Protein AF-A0A382LSE4-F1 (afdb_monomer_lite)

Organism: NCBI:txid408172

Sequence (57 aa):
MTTIYEAVQALCLSFPETEELTSHGFPNFKAAGKIFATYSANHHGDSKDALLLNLGK

Radius of gyration: 11.53 Å; chains: 1; bounding box: 28×19×34 Å

pLDDT: mean 95.27, std 5.98, range [62.88, 98.5]

Structure (mmCIF, N/CA/C/O backbone):
data_AF-A0A382LSE4-F1
#
_entry.id   AF-A0A382LSE4-F1
#
loop_
_atom_site.group_PDB
_atom_site.id
_atom_site.type_symbol
_atom_site.label_atom_id
_atom_site.label_alt_id
_atom_site.label_comp_id
_atom_site.label_asym_id
_atom_site.label_entity_id
_atom_site.label_seq_id
_atom_site.pdbx_PDB_ins_code
_atom_site.Cartn_x
_atom_site.Cartn_y
_atom_site.Cartn_z
_atom_site.occupancy
_atom_site.B_iso_or_equiv
_atom_site.auth_seq_id
_atom_site.auth_comp_id
_atom_site.auth_asym_id
_atom_site.auth_atom_id
_atom_site.pdbx_PDB_model_num
ATOM 1 N N . MET A 1 1 ? -7.321 0.999 -20.049 1.00 73.38 1 MET A N 1
ATOM 2 C CA . MET A 1 1 ? -6.666 -0.196 -19.477 1.00 73.38 1 MET A CA 1
ATOM 3 C C . MET A 1 1 ? -6.283 0.160 -18.060 1.00 73.38 1 MET A C 1
ATOM 5 O O . MET A 1 1 ? -5.728 1.235 -17.892 1.00 73.38 1 MET A O 1
ATOM 9 N N . THR A 1 2 ? -6.617 -0.681 -17.086 1.00 90.81 2 THR A N 1
ATOM 10 C CA . THR A 1 2 ? -6.249 -0.461 -15.682 1.00 90.81 2 THR A CA 1
ATOM 11 C C . THR A 1 2 ? -4.769 -0.777 -15.488 1.00 90.81 2 THR A C 1
ATOM 13 O O . THR A 1 2 ? -4.302 -1.828 -15.928 1.00 90.81 2 THR A O 1
ATOM 16 N N . THR A 1 3 ? -4.027 0.133 -14.869 1.00 96.12 3 THR A N 1
ATOM 17 C CA . THR A 1 3 ? -2.627 -0.071 -14.482 1.00 96.12 3 THR A CA 1
ATOM 18 C C . THR A 1 3 ? -2.530 -0.971 -13.249 1.00 96.12 3 THR A C 1
ATOM 20 O O . THR A 1 3 ? -3.496 -1.140 -12.503 1.00 96.12 3 THR A O 1
ATOM 23 N N . ILE A 1 4 ? -1.347 -1.538 -12.994 1.00 95.81 4 ILE A N 1
ATOM 24 C CA . ILE A 1 4 ? -1.108 -2.306 -11.762 1.00 95.81 4 ILE A CA 1
ATOM 25 C C . ILE A 1 4 ? -1.319 -1.426 -10.526 1.00 95.81 4 ILE A C 1
ATOM 27 O O . ILE A 1 4 ? -1.932 -1.871 -9.557 1.00 95.81 4 ILE A O 1
ATOM 31 N N . TYR A 1 5 ? -0.892 -0.164 -10.592 1.00 97.12 5 TYR A N 1
ATOM 32 C CA . TYR A 1 5 ? -1.117 0.795 -9.521 1.00 97.12 5 TYR A CA 1
ATOM 33 C C . TYR A 1 5 ? -2.607 1.009 -9.223 1.00 97.12 5 TYR A C 1
ATOM 35 O O . TYR A 1 5 ? -3.020 0.867 -8.077 1.00 97.12 5 TYR A O 1
ATOM 43 N N . GLU A 1 6 ? -3.428 1.279 -10.242 1.00 98.06 6 GLU A N 1
ATOM 44 C CA . GLU A 1 6 ? -4.876 1.477 -10.070 1.00 98.06 6 GLU A CA 1
ATOM 45 C C . GLU A 1 6 ? -5.556 0.238 -9.466 1.00 98.06 6 GLU A C 1
ATOM 47 O O . GLU A 1 6 ? -6.444 0.368 -8.624 1.00 98.06 6 GLU A O 1
ATOM 52 N N . ALA A 1 7 ? -5.121 -0.970 -9.848 1.00 97.88 7 ALA A N 1
ATOM 53 C CA . ALA A 1 7 ? -5.641 -2.211 -9.277 1.00 97.88 7 ALA A CA 1
ATOM 54 C C . ALA A 1 7 ? -5.270 -2.373 -7.790 1.00 97.88 7 ALA A C 1
ATOM 56 O O . ALA A 1 7 ? -6.125 -2.727 -6.977 1.00 97.88 7 ALA A O 1
ATOM 57 N N . VAL A 1 8 ? -4.015 -2.087 -7.423 1.00 98.12 8 VAL A N 1
ATOM 58 C CA . VAL A 1 8 ? -3.551 -2.116 -6.025 1.00 98.12 8 VAL A CA 1
ATOM 59 C C . VAL A 1 8 ? -4.273 -1.060 -5.193 1.00 98.12 8 VAL A C 1
ATOM 61 O O . VAL A 1 8 ? -4.776 -1.375 -4.118 1.00 98.12 8 VAL A O 1
ATOM 64 N N . GLN A 1 9 ? -4.372 0.169 -5.702 1.00 98.44 9 GLN A N 1
ATOM 65 C CA . GLN A 1 9 ? -5.053 1.277 -5.040 1.00 98.44 9 GLN A CA 1
ATOM 66 C C . GLN A 1 9 ? -6.517 0.927 -4.753 1.00 98.44 9 GLN A C 1
ATOM 68 O O . GLN A 1 9 ? -6.956 1.036 -3.609 1.00 98.44 9 GLN A O 1
ATOM 73 N N . ALA A 1 10 ? -7.258 0.443 -5.754 1.00 98.44 10 ALA A N 1
ATOM 74 C CA . ALA A 1 10 ? -8.652 0.043 -5.581 1.00 98.44 10 ALA A CA 1
ATOM 75 C C . ALA A 1 10 ? -8.817 -1.082 -4.545 1.00 98.44 10 ALA A C 1
ATOM 77 O O . ALA A 1 10 ? -9.732 -1.034 -3.723 1.00 98.44 10 ALA A O 1
ATOM 78 N N . LEU A 1 11 ? -7.921 -2.076 -4.548 1.00 98.12 11 LEU A N 1
ATOM 79 C CA . LEU A 1 11 ? -7.948 -3.165 -3.573 1.00 98.12 11 LEU A CA 1
ATOM 80 C C . LEU A 1 11 ? -7.669 -2.657 -2.154 1.00 98.12 11 LEU A C 1
ATOM 82 O O . LEU A 1 11 ? -8.436 -2.958 -1.242 1.00 98.12 11 LEU A O 1
ATOM 86 N N . CYS A 1 12 ? -6.610 -1.871 -1.954 1.00 98.19 12 CYS A N 1
ATOM 87 C CA . CYS A 1 12 ? -6.261 -1.341 -0.638 1.00 98.19 12 CYS A CA 1
ATOM 88 C C . CYS A 1 12 ? -7.353 -0.413 -0.089 1.00 98.19 12 CYS A C 1
ATOM 90 O O . CYS A 1 12 ? -7.742 -0.559 1.065 1.00 98.19 12 CYS A O 1
ATOM 92 N N . LEU A 1 13 ? -7.903 0.484 -0.915 1.00 98.38 13 LEU A N 1
ATOM 93 C CA . LEU A 1 13 ? -8.984 1.394 -0.515 1.00 98.38 13 LEU A CA 1
ATOM 94 C C . LEU A 1 13 ? -10.330 0.687 -0.286 1.00 98.38 13 LEU A C 1
ATOM 96 O O . LEU A 1 13 ? -11.244 1.291 0.269 1.00 98.38 13 LEU A O 1
ATOM 100 N N . SER A 1 14 ? -10.469 -0.586 -0.674 1.00 98.31 14 SER A N 1
ATOM 101 C CA . SER A 1 14 ? -11.658 -1.383 -0.345 1.00 98.31 14 SER A CA 1
ATOM 102 C C . SER A 1 14 ? -11.702 -1.824 1.124 1.00 98.31 14 SER A C 1
ATOM 104 O O . SER A 1 14 ? -12.751 -2.257 1.604 1.00 98.31 14 SER A O 1
ATOM 106 N N . PHE A 1 15 ? -10.583 -1.726 1.850 1.00 97.31 15 PHE A N 1
ATOM 107 C CA . PHE A 1 15 ? -10.520 -2.110 3.256 1.00 97.31 15 PHE A CA 1
ATOM 108 C C . PHE A 1 15 ? -11.052 -0.984 4.158 1.00 97.31 15 PHE A C 1
ATOM 110 O O . PHE A 1 15 ? -10.776 0.192 3.901 1.00 97.31 15 PHE A O 1
ATO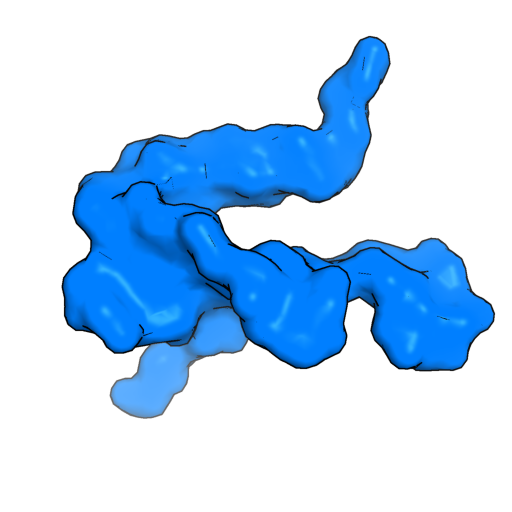M 117 N N . PRO A 1 16 ? -11.779 -1.314 5.244 1.00 9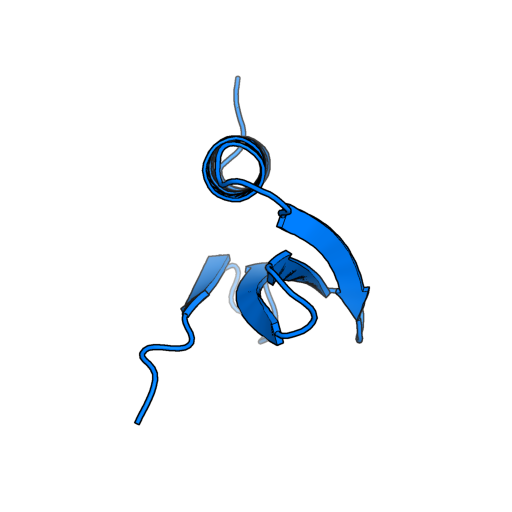7.50 16 PRO A N 1
ATOM 118 C CA . PRO A 1 16 ? -12.300 -0.313 6.169 1.00 97.50 16 PRO A CA 1
ATOM 119 C C . PRO A 1 16 ? -11.205 0.610 6.707 1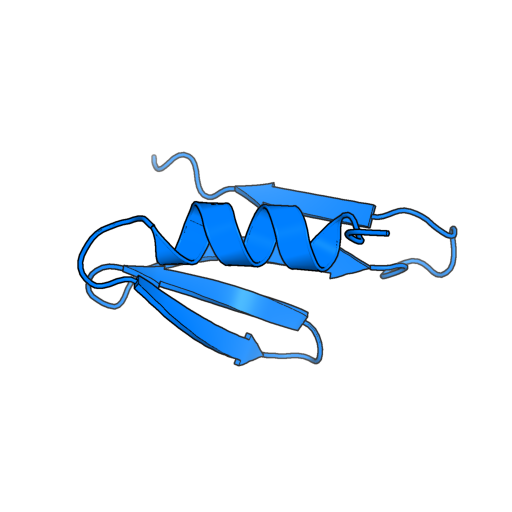.00 97.50 16 PRO A C 1
ATOM 121 O O . PRO A 1 16 ? -10.092 0.165 6.986 1.00 97.50 16 PRO A O 1
ATOM 124 N N . GLU A 1 17 ? -11.542 1.892 6.866 1.00 97.12 17 GLU A N 1
ATOM 125 C CA . GLU A 1 17 ? -10.667 2.911 7.472 1.00 97.12 17 GLU A CA 1
ATOM 126 C C . GLU A 1 17 ? -9.299 3.069 6.786 1.00 97.12 17 GLU A C 1
ATOM 128 O O . GLU A 1 17 ? -8.349 3.555 7.404 1.00 97.12 17 GLU A O 1
ATOM 133 N N . THR A 1 18 ? -9.186 2.654 5.520 1.00 98.44 18 THR A N 1
ATOM 134 C CA . THR A 1 18 ? -7.945 2.805 4.767 1.00 98.44 18 THR A CA 1
ATOM 135 C C . THR A 1 18 ? -7.853 4.190 4.152 1.00 98.44 18 THR A C 1
ATOM 137 O O . THR A 1 18 ? -8.755 4.631 3.444 1.00 98.44 18 THR A O 1
ATOM 140 N N . GLU A 1 19 ? -6.721 4.848 4.373 1.00 98.12 19 GLU A N 1
ATOM 141 C CA . GLU A 1 19 ? -6.331 6.035 3.625 1.00 98.12 19 GLU A CA 1
ATOM 142 C C . GLU A 1 19 ? -5.013 5.801 2.890 1.00 98.12 19 GLU A C 1
ATOM 144 O O . GLU A 1 19 ? -4.127 5.071 3.353 1.00 98.12 19 GLU A O 1
ATOM 149 N N . GLU A 1 20 ? -4.902 6.442 1.732 1.00 98.31 20 GLU A N 1
ATOM 150 C CA . GLU A 1 20 ? -3.667 6.526 0.973 1.00 98.31 20 GLU A CA 1
ATOM 151 C C . GLU A 1 20 ? -2.924 7.815 1.330 1.00 98.31 20 GLU A C 1
ATOM 153 O O . GLU A 1 20 ? -3.513 8.894 1.409 1.00 98.31 20 GLU A O 1
ATOM 158 N N . LEU A 1 21 ? -1.612 7.707 1.515 1.00 97.25 21 LEU A N 1
ATOM 159 C CA . LEU A 1 21 ? -0.723 8.846 1.682 1.00 97.25 21 LEU A CA 1
ATOM 160 C C . LEU A 1 21 ? 0.600 8.630 0.949 1.00 97.25 21 LEU A C 1
ATOM 162 O O . LEU A 1 21 ? 1.183 7.546 0.970 1.00 97.25 21 LEU A O 1
ATOM 166 N N . THR A 1 22 ? 1.141 9.692 0.367 1.00 97.12 22 THR A N 1
ATOM 167 C CA . THR A 1 22 ? 2.474 9.641 -0.240 1.00 97.12 22 THR A CA 1
ATOM 168 C C . THR A 1 22 ? 3.541 9.900 0.819 1.00 97.12 22 THR A C 1
ATOM 170 O O . THR A 1 22 ? 3.526 10.931 1.490 1.00 97.12 22 THR A O 1
ATOM 173 N N . SER A 1 23 ? 4.507 8.989 0.951 1.00 93.12 23 SER A N 1
ATOM 174 C CA . SER A 1 23 ? 5.696 9.174 1.791 1.00 93.12 23 SER A CA 1
ATOM 175 C C . SER A 1 23 ? 6.934 8.743 1.020 1.00 93.12 23 SER A C 1
ATOM 177 O O . SER A 1 23 ? 6.919 7.709 0.357 1.00 93.12 23 SER A O 1
ATOM 179 N N . HIS A 1 24 ? 7.996 9.551 1.075 1.00 92.69 24 HIS A N 1
ATOM 180 C CA . HIS A 1 24 ? 9.241 9.319 0.328 1.00 92.69 24 HIS A CA 1
ATOM 181 C C . HIS A 1 24 ? 9.022 9.083 -1.182 1.00 92.69 24 HIS A C 1
ATOM 183 O O . HIS A 1 24 ? 9.777 8.354 -1.815 1.00 92.69 24 HIS A O 1
ATOM 189 N N . GLY A 1 25 ? 7.979 9.695 -1.756 1.00 95.19 25 GLY A N 1
ATOM 190 C CA . GLY A 1 25 ? 7.628 9.559 -3.173 1.00 95.19 25 GLY A CA 1
ATOM 191 C C . GLY A 1 25 ? 6.810 8.315 -3.534 1.00 95.19 25 GLY A C 1
ATOM 192 O O . GLY A 1 25 ? 6.487 8.144 -4.704 1.00 95.19 25 GLY A O 1
ATOM 193 N N . PHE A 1 26 ? 6.439 7.478 -2.560 1.00 96.88 26 PHE A N 1
ATOM 194 C CA . PHE A 1 26 ? 5.696 6.239 -2.790 1.00 96.88 26 PHE A CA 1
ATOM 195 C C . PHE A 1 26 ? 4.315 6.264 -2.115 1.00 96.88 26 PHE A C 1
ATOM 197 O O . PHE A 1 26 ? 4.206 6.746 -0.978 1.00 96.88 26 PHE A O 1
ATOM 204 N N . PRO A 1 27 ? 3.262 5.739 -2.770 1.00 98.38 27 PRO A N 1
ATOM 205 C CA . PRO A 1 27 ? 1.959 5.536 -2.145 1.00 98.38 27 PRO A CA 1
ATOM 206 C C . PRO A 1 27 ? 2.044 4.529 -0.992 1.00 98.38 27 PRO A C 1
ATOM 208 O O . PRO A 1 27 ? 2.535 3.411 -1.156 1.00 98.38 27 PRO A O 1
ATOM 211 N N . ASN A 1 28 ? 1.551 4.920 0.178 1.00 98.44 28 ASN A N 1
ATOM 212 C CA . ASN A 1 28 ? 1.373 4.062 1.344 1.00 98.44 28 ASN A CA 1
ATOM 213 C C . ASN A 1 28 ? -0.108 3.972 1.684 1.00 98.44 28 ASN A C 1
ATOM 215 O O . ASN A 1 28 ? -0.803 4.984 1.696 1.00 98.44 28 ASN A O 1
ATOM 219 N N . PHE A 1 29 ? -0.555 2.779 2.049 1.00 98.50 29 PHE A N 1
ATOM 220 C CA . PHE A 1 29 ? -1.907 2.510 2.509 1.00 98.50 29 PHE A CA 1
ATOM 221 C C . PHE A 1 29 ? -1.854 2.154 3.987 1.00 98.50 29 PHE A C 1
ATOM 223 O O . PHE A 1 29 ? -1.107 1.258 4.406 1.00 98.50 29 PHE A O 1
ATOM 230 N N . LYS A 1 30 ? -2.629 2.878 4.793 1.00 97.69 30 LYS A N 1
ATOM 231 C CA . LYS A 1 30 ? -2.728 2.628 6.228 1.00 97.69 30 LYS A CA 1
ATOM 232 C C . LYS A 1 30 ? -4.176 2.497 6.653 1.00 97.69 30 LYS A C 1
ATOM 234 O O . LYS A 1 30 ? -5.023 3.228 6.161 1.00 97.69 30 LYS A O 1
ATOM 239 N N . ALA A 1 31 ? -4.411 1.623 7.621 1.00 97.06 31 ALA A N 1
ATOM 240 C CA . ALA A 1 31 ? -5.683 1.482 8.314 1.00 97.06 31 ALA A CA 1
ATOM 241 C C . ALA A 1 31 ? -5.434 1.662 9.814 1.00 97.06 31 ALA A C 1
ATOM 243 O O . ALA A 1 31 ? -4.380 1.258 10.319 1.00 97.06 31 ALA A O 1
ATOM 244 N N . ALA A 1 32 ? -6.355 2.325 10.520 1.00 94.25 32 ALA A N 1
ATOM 245 C CA . ALA A 1 32 ? -6.238 2.596 11.959 1.00 94.25 32 ALA A CA 1
ATOM 246 C C . ALA A 1 32 ? -4.860 3.176 12.375 1.00 94.25 32 ALA A C 1
ATOM 248 O O . ALA A 1 32 ? -4.261 2.790 13.381 1.00 94.25 32 ALA A O 1
ATOM 249 N N . GLY A 1 33 ? -4.312 4.080 11.554 1.00 93.19 33 GLY A N 1
ATOM 250 C CA . GLY A 1 33 ? -3.035 4.752 11.817 1.00 93.19 33 GLY A CA 1
ATOM 251 C C . GLY A 1 33 ? -1.765 3.929 11.549 1.00 93.19 33 GLY A C 1
ATOM 252 O O . GLY A 1 33 ? -0.674 4.447 11.784 1.00 93.19 33 GLY A O 1
ATOM 253 N N . LYS A 1 34 ? -1.857 2.694 11.034 1.00 95.06 34 LYS A N 1
ATOM 254 C CA . LYS A 1 34 ? -0.694 1.839 10.727 1.00 95.06 34 LYS A CA 1
ATOM 255 C C . LYS A 1 34 ? -0.608 1.488 9.245 1.00 95.06 34 LYS A C 1
ATOM 257 O O . LYS A 1 34 ? -1.572 0.994 8.668 1.00 95.06 34 LYS A O 1
ATOM 262 N N . ILE A 1 35 ? 0.562 1.715 8.644 1.00 97.25 35 ILE A N 1
ATOM 263 C CA . ILE A 1 35 ? 0.837 1.321 7.255 1.00 97.25 35 ILE A CA 1
ATOM 264 C C . ILE A 1 35 ? 0.857 -0.207 7.166 1.00 97.25 35 ILE A C 1
ATOM 266 O O . ILE A 1 35 ? 1.590 -0.869 7.910 1.00 97.25 35 ILE A O 1
ATOM 270 N N . PHE A 1 36 ? 0.060 -0.745 6.244 1.00 97.50 36 PHE A N 1
ATOM 271 C CA . PHE A 1 36 ? 0.025 -2.174 5.937 1.00 97.50 36 PHE A CA 1
ATOM 272 C C . PHE A 1 36 ? 0.564 -2.497 4.539 1.00 97.50 36 PHE A C 1
ATOM 274 O O . PHE A 1 36 ? 1.010 -3.624 4.323 1.00 97.50 36 PHE A O 1
ATOM 281 N N . ALA A 1 37 ? 0.565 -1.529 3.615 1.00 98.06 37 ALA A N 1
ATOM 282 C CA . ALA A 1 37 ? 1.085 -1.708 2.264 1.00 98.06 37 ALA A CA 1
ATOM 283 C C . ALA A 1 37 ? 1.768 -0.443 1.717 1.00 98.06 37 ALA A C 1
ATOM 285 O O . ALA A 1 37 ? 1.299 0.671 1.952 1.00 98.06 37 ALA A O 1
ATOM 286 N N . THR A 1 38 ? 2.830 -0.622 0.931 1.00 98.25 38 THR A N 1
ATOM 287 C CA . THR A 1 38 ? 3.495 0.444 0.160 1.00 98.25 38 THR A CA 1
ATOM 288 C C . THR A 1 38 ? 3.646 -0.002 -1.290 1.00 98.25 38 THR A C 1
ATOM 290 O O . THR A 1 38 ? 4.225 -1.061 -1.547 1.00 98.25 38 THR A O 1
ATOM 293 N N . TYR A 1 39 ? 3.156 0.801 -2.237 1.00 98.25 39 TYR A N 1
ATOM 294 C CA . TYR A 1 39 ? 3.377 0.570 -3.664 1.00 98.25 39 TYR A CA 1
ATOM 295 C C . TYR A 1 39 ? 4.683 1.230 -4.102 1.00 98.25 39 TYR A C 1
ATOM 297 O O . TYR A 1 39 ? 4.881 2.429 -3.910 1.00 98.25 39 TYR A O 1
ATOM 305 N N . SER A 1 40 ? 5.580 0.453 -4.698 1.00 97.19 40 SER A N 1
ATOM 306 C CA . SER A 1 40 ? 6.901 0.907 -5.110 1.00 97.19 40 SER A CA 1
ATOM 307 C C . SER A 1 40 ? 7.128 0.622 -6.587 1.00 97.19 40 SER A C 1
ATOM 309 O O . SER A 1 40 ? 7.254 -0.533 -6.981 1.00 97.19 40 SER A O 1
ATOM 311 N N . ALA A 1 41 ? 7.182 1.675 -7.402 1.00 96.12 41 ALA A N 1
ATOM 312 C CA . ALA A 1 41 ? 7.464 1.577 -8.830 1.00 96.12 41 ALA A CA 1
ATOM 313 C C . ALA A 1 41 ? 8.894 2.034 -9.119 1.00 96.12 41 ALA A C 1
ATOM 315 O O . ALA A 1 41 ? 9.275 3.158 -8.787 1.00 96.12 41 ALA A O 1
ATOM 316 N N . ASN A 1 42 ? 9.676 1.168 -9.760 1.00 95.00 42 ASN A N 1
ATOM 317 C CA . ASN A 1 42 ? 11.022 1.444 -10.256 1.00 95.00 42 ASN A CA 1
ATOM 318 C C . ASN A 1 42 ? 11.993 2.006 -9.194 1.00 95.00 42 ASN A C 1
ATOM 320 O O . ASN A 1 42 ? 12.857 2.828 -9.499 1.00 95.00 42 ASN A O 1
ATOM 324 N N . HIS A 1 43 ? 11.867 1.573 -7.936 1.00 94.44 43 HIS A N 1
ATOM 325 C CA . HIS A 1 43 ? 12.646 2.132 -6.822 1.00 94.44 43 HIS A CA 1
ATOM 326 C C . HIS A 1 43 ? 14.164 1.972 -6.984 1.00 94.44 43 HIS A C 1
ATOM 328 O O . HIS A 1 43 ? 14.922 2.834 -6.545 1.00 94.44 43 HIS A O 1
ATOM 334 N N . HIS A 1 44 ? 14.610 0.910 -7.658 1.00 94.81 44 HIS A N 1
ATOM 335 C CA . HIS A 1 44 ? 16.025 0.660 -7.937 1.00 94.81 44 HIS A CA 1
ATOM 336 C C . HIS A 1 44 ? 16.449 1.014 -9.372 1.00 94.81 44 HIS A C 1
ATOM 338 O O . HIS A 1 44 ? 17.571 0.699 -9.762 1.00 94.81 44 HIS A O 1
ATOM 344 N N . GLY A 1 45 ? 15.585 1.651 -10.174 1.00 95.88 45 GLY A N 1
ATOM 345 C CA . GLY A 1 45 ? 15.874 1.905 -11.59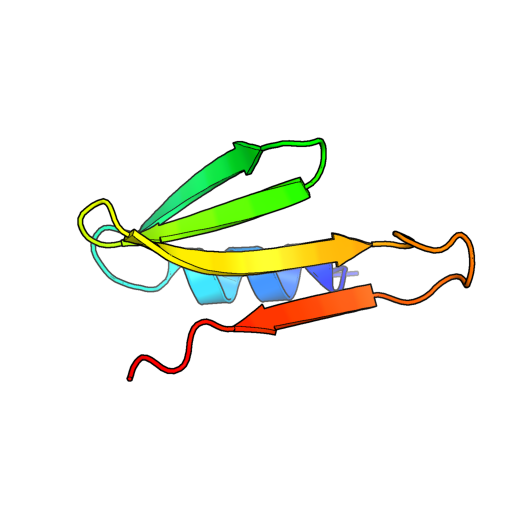2 1.00 95.88 45 GLY A CA 1
ATOM 346 C C . GLY A 1 45 ? 15.841 0.644 -12.470 1.00 95.88 45 GLY A C 1
ATOM 347 O O . GLY A 1 45 ? 16.331 0.671 -13.596 1.00 95.88 45 GLY A O 1
ATOM 348 N N . ASP A 1 46 ? 15.288 -0.464 -11.968 1.00 96.25 46 ASP A N 1
ATOM 349 C CA . ASP A 1 46 ? 15.262 -1.781 -12.611 1.00 96.25 46 ASP A CA 1
ATOM 350 C C . ASP A 1 46 ? 13.924 -2.117 -13.296 1.00 96.25 46 ASP A C 1
ATOM 352 O O . ASP A 1 46 ? 13.699 -3.259 -13.696 1.00 96.25 46 ASP A O 1
ATOM 356 N N . SER A 1 47 ? 13.052 -1.118 -13.469 1.00 95.31 47 SER A N 1
ATOM 357 C CA . SER A 1 47 ? 11.735 -1.216 -14.119 1.00 95.31 47 SER A CA 1
ATOM 358 C C . SER A 1 47 ? 10.784 -2.232 -13.476 1.00 95.31 47 SER A C 1
ATOM 360 O O . SER A 1 47 ? 9.949 -2.817 -14.164 1.00 95.31 47 SER A O 1
ATOM 362 N N . LYS A 1 48 ? 10.901 -2.452 -12.161 1.00 95.06 48 LYS A N 1
ATOM 363 C CA . LYS A 1 48 ? 10.012 -3.350 -11.412 1.00 95.06 48 LYS A CA 1
ATOM 364 C C . LYS A 1 48 ? 8.996 -2.595 -10.572 1.00 95.06 48 LYS A C 1
ATOM 366 O O . LYS A 1 48 ? 9.319 -1.576 -9.966 1.00 95.06 48 LYS A O 1
ATOM 371 N N . ASP A 1 49 ? 7.805 -3.170 -10.474 1.00 96.06 49 ASP A N 1
ATOM 372 C CA . ASP A 1 49 ? 6.802 -2.812 -9.476 1.00 96.06 49 ASP A CA 1
ATOM 373 C C . ASP A 1 49 ? 6.864 -3.792 -8.296 1.00 96.06 49 ASP A C 1
ATOM 375 O O . ASP A 1 49 ? 7.044 -4.999 -8.478 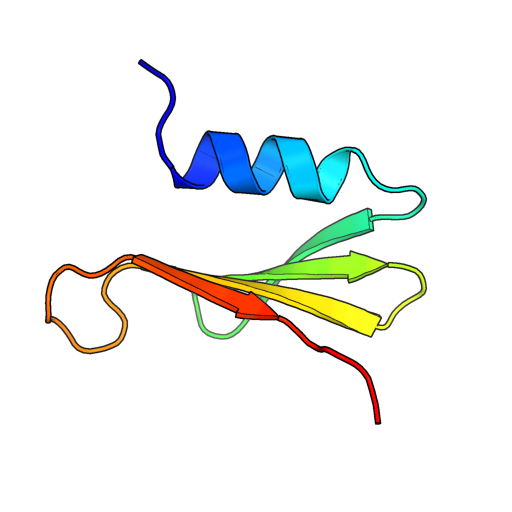1.00 96.06 49 ASP A O 1
ATOM 379 N N . ALA A 1 50 ? 6.696 -3.278 -7.081 1.00 96.75 50 ALA A N 1
ATOM 380 C CA . ALA A 1 50 ? 6.636 -4.060 -5.855 1.00 96.75 50 ALA A CA 1
ATOM 381 C C . ALA A 1 50 ? 5.513 -3.566 -4.936 1.00 96.75 50 ALA A C 1
ATOM 383 O O . ALA A 1 50 ? 5.252 -2.368 -4.825 1.00 96.75 50 ALA A O 1
ATOM 384 N N . LEU A 1 51 ? 4.887 -4.508 -4.230 1.00 97.50 51 LEU A N 1
ATOM 385 C CA . LEU A 1 51 ? 3.963 -4.236 -3.135 1.00 97.50 51 LEU A CA 1
ATOM 386 C C . LEU A 1 51 ? 4.591 -4.753 -1.843 1.00 97.50 51 LEU A C 1
ATOM 388 O O . LEU A 1 51 ? 4.682 -5.961 -1.624 1.00 97.50 51 LEU A O 1
ATOM 392 N N . LEU A 1 52 ? 5.064 -3.837 -1.005 1.00 97.00 52 LEU A N 1
ATOM 393 C CA . LEU A 1 52 ? 5.678 -4.179 0.272 1.00 97.00 52 LEU A CA 1
ATOM 394 C C . LEU A 1 52 ? 4.562 -4.320 1.304 1.00 97.00 52 LEU A C 1
ATOM 396 O O . LEU A 1 52 ? 3.814 -3.369 1.518 1.00 97.00 52 LEU A O 1
ATOM 400 N N . LEU A 1 53 ? 4.449 -5.493 1.929 1.00 97.12 53 LEU A N 1
ATOM 401 C CA . LEU A 1 53 ? 3.393 -5.806 2.892 1.00 97.12 53 LEU A CA 1
ATOM 402 C C . LEU A 1 53 ? 3.955 -5.898 4.308 1.00 97.12 53 LEU A C 1
ATOM 404 O O . LEU A 1 53 ? 4.973 -6.548 4.551 1.00 97.12 53 LEU A O 1
ATOM 408 N N . ASN A 1 54 ? 3.253 -5.293 5.259 1.00 94.94 54 ASN A N 1
ATOM 409 C CA . ASN A 1 54 ? 3.514 -5.496 6.675 1.00 94.94 54 ASN A CA 1
ATOM 410 C C . ASN A 1 54 ? 2.727 -6.720 7.159 1.00 9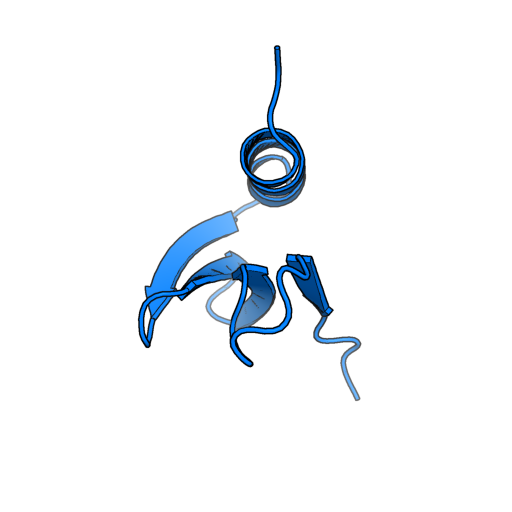4.94 54 ASN A C 1
ATOM 412 O O . ASN A 1 54 ? 1.509 -6.655 7.308 1.00 94.94 54 ASN A O 1
ATOM 416 N N . LEU A 1 55 ? 3.416 -7.833 7.408 1.00 88.94 55 LEU A N 1
ATOM 417 C CA . LEU A 1 55 ? 2.784 -9.094 7.819 1.00 88.94 55 LEU A CA 1
ATOM 418 C C . LEU A 1 55 ? 2.497 -9.182 9.328 1.00 88.94 55 LEU A C 1
ATOM 420 O O . LEU A 1 55 ? 2.015 -10.209 9.798 1.00 88.94 55 LEU A O 1
ATOM 424 N N . GLY A 1 56 ? 2.773 -8.115 10.086 1.00 81.00 56 GLY A N 1
ATOM 425 C CA . GLY A 1 56 ? 2.787 -8.177 11.543 1.00 81.00 56 GLY A CA 1
ATOM 426 C C . GLY A 1 56 ? 3.978 -8.990 12.062 1.00 81.00 56 GLY A C 1
ATOM 427 O O . GLY A 1 56 ? 4.648 -9.712 11.324 1.00 81.00 56 GLY A O 1
ATOM 428 N N . LYS A 1 57 ? 4.280 -8.824 13.345 1.00 62.88 57 LYS A N 1
ATOM 429 C CA . LYS A 1 57 ? 5.084 -9.780 14.108 1.00 62.88 57 LYS A CA 1
ATOM 430 C C . LYS A 1 57 ? 4.171 -10.460 15.108 1.00 62.88 57 LYS A C 1
ATOM 432 O O . LYS A 1 57 ? 3.266 -9.750 15.604 1.00 62.88 57 LYS A O 1
#

Secondary structure (DSSP, 8-state):
---HHHHHHHHHHTSTTEEEEEETTEEEEEETTEEEEEEEESTTSSS-EEEEE----

Foldseek 3Di:
DQDPVNVVVVVLVVDPQWDWDDDPNWIFIDHPPDTAWIWDACVVVPRDIDIDGDPDD